Protein AF-A0A0G1NYV6-F1 (afdb_monomer_lite)

Sequence (127 aa):
MRRGFTLIELIVSIGILLILITLTSINYFSVYPRANLAAAEDVLIADLKTVQSNAMFGGGDAIWDTFISNLPHDITLTTTLVNNQLTFLHGSGEIANYTPGQDTITLTNGMSSRTLRFNQFGAIIGD

Radius of gyration: 25.88 Å; chains: 1; bounding box: 55×24×79 Å

Structure (mmCIF, N/CA/C/O backbone):
data_AF-A0A0G1NYV6-F1
#
_entry.id   AF-A0A0G1NYV6-F1
#
loop_
_atom_site.group_PDB
_atom_site.id
_atom_site.type_symbol
_atom_site.label_atom_id
_atom_site.label_alt_id
_atom_site.label_comp_id
_atom_site.label_asym_id
_atom_site.label_entity_id
_atom_site.label_seq_id
_atom_site.pdbx_PDB_ins_code
_atom_site.Cartn_x
_atom_site.Cartn_y
_atom_site.Cartn_z
_atom_site.occupancy
_atom_site.B_iso_or_equiv
_atom_site.auth_seq_id
_atom_site.auth_comp_id
_atom_site.auth_asym_id
_atom_site.auth_atom_id
_atom_site.pdbx_PDB_model_num
ATOM 1 N N . MET A 1 1 ? 34.626 -16.023 -61.155 1.00 50.66 1 MET A N 1
ATOM 2 C CA . MET A 1 1 ? 34.329 -14.575 -61.226 1.00 50.66 1 MET A CA 1
ATOM 3 C C . MET A 1 1 ? 33.456 -14.220 -60.034 1.00 50.66 1 MET A C 1
ATOM 5 O O . MET A 1 1 ? 32.381 -14.791 -59.903 1.00 50.66 1 MET A O 1
ATOM 9 N N . ARG A 1 2 ? 33.954 -13.382 -59.119 1.00 61.09 2 ARG A N 1
ATOM 10 C CA . ARG A 1 2 ? 33.198 -12.930 -57.941 1.00 61.09 2 ARG A CA 1
ATOM 11 C C . ARG A 1 2 ? 32.190 -11.883 -58.426 1.00 61.09 2 ARG A C 1
ATOM 13 O O . ARG A 1 2 ? 32.611 -10.839 -58.910 1.00 61.09 2 ARG A O 1
ATOM 20 N N . ARG A 1 3 ? 30.891 -12.194 -58.406 1.00 75.69 3 ARG A N 1
ATOM 21 C CA . ARG A 1 3 ? 29.840 -11.229 -58.767 1.00 75.69 3 ARG A CA 1
ATOM 22 C C . ARG A 1 3 ? 29.706 -10.232 -57.612 1.00 75.69 3 ARG A C 1
ATOM 24 O O . ARG A 1 3 ? 29.523 -10.658 -56.476 1.00 75.69 3 ARG A O 1
ATOM 31 N N . GLY A 1 4 ? 29.913 -8.946 -57.896 1.00 79.69 4 GLY A N 1
ATOM 32 C CA . GLY A 1 4 ? 29.711 -7.854 -56.940 1.00 79.69 4 GLY A CA 1
ATOM 33 C C . GLY A 1 4 ? 28.234 -7.473 -56.820 1.00 79.69 4 GLY A C 1
ATOM 34 O O . GLY A 1 4 ? 27.427 -7.876 -57.656 1.00 79.69 4 GLY A O 1
ATOM 35 N N . PHE A 1 5 ? 27.898 -6.700 -55.788 1.00 81.75 5 PHE A N 1
ATOM 36 C CA . PHE A 1 5 ? 26.549 -6.171 -55.569 1.00 81.75 5 PHE A CA 1
ATOM 37 C C . PHE A 1 5 ? 26.222 -5.036 -56.547 1.00 81.75 5 PHE A C 1
ATOM 39 O O . PHE A 1 5 ? 27.091 -4.221 -56.868 1.00 81.75 5 PHE A O 1
ATOM 46 N N . THR A 1 6 ? 24.971 -4.958 -57.004 1.00 93.25 6 THR A N 1
ATOM 47 C CA . THR A 1 6 ? 24.480 -3.835 -57.814 1.00 93.25 6 THR A CA 1
ATOM 48 C C . THR A 1 6 ? 24.069 -2.646 -56.936 1.00 93.25 6 THR A C 1
ATOM 50 O O . THR A 1 6 ? 23.701 -2.801 -55.771 1.00 93.25 6 THR A O 1
ATOM 53 N N . LEU A 1 7 ? 24.099 -1.432 -57.501 1.00 88.31 7 LEU A N 1
ATOM 54 C CA . LEU A 1 7 ? 23.722 -0.208 -56.778 1.00 88.31 7 LEU A CA 1
ATOM 55 C C . LEU A 1 7 ? 22.260 -0.222 -56.312 1.00 88.31 7 LEU A C 1
ATOM 57 O O . LEU A 1 7 ? 21.953 0.267 -55.228 1.00 88.31 7 LEU A O 1
ATOM 61 N N . ILE A 1 8 ? 21.362 -0.803 -57.111 1.00 91.81 8 ILE A N 1
ATOM 62 C CA . ILE A 1 8 ? 19.942 -0.884 -56.762 1.00 91.81 8 ILE A CA 1
ATOM 63 C C . ILE A 1 8 ? 19.694 -1.872 -55.615 1.00 91.81 8 ILE A C 1
ATOM 65 O O . ILE A 1 8 ? 18.926 -1.559 -54.710 1.00 91.81 8 ILE A O 1
ATOM 69 N N . GLU A 1 9 ? 20.396 -3.010 -55.582 1.00 90.81 9 GLU A N 1
ATOM 70 C CA . GLU A 1 9 ? 20.331 -3.957 -54.457 1.00 90.81 9 GLU A CA 1
ATOM 71 C C . GLU A 1 9 ? 20.829 -3.316 -53.156 1.00 90.81 9 GLU A C 1
ATOM 73 O O . GLU A 1 9 ? 20.250 -3.537 -52.091 1.00 90.81 9 GLU A O 1
ATOM 78 N N . LEU A 1 10 ? 21.868 -2.478 -53.235 1.00 90.38 10 LEU A N 1
ATOM 79 C CA . LEU A 1 10 ? 22.398 -1.756 -52.079 1.00 90.38 10 LEU A CA 1
ATOM 80 C C . LEU A 1 10 ? 21.371 -0.756 -51.523 1.00 90.38 10 LEU A C 1
ATOM 82 O O . LEU A 1 10 ? 21.134 -0.712 -50.321 1.00 90.38 10 LEU A O 1
ATOM 86 N N . ILE A 1 11 ? 20.719 0.013 -52.396 1.00 93.31 11 ILE A N 1
ATOM 87 C CA . ILE A 1 11 ? 19.716 1.007 -51.985 1.00 93.31 11 ILE A CA 1
ATOM 88 C C . ILE A 1 11 ? 18.486 0.321 -51.381 1.00 93.31 11 ILE A C 1
ATOM 90 O O . ILE A 1 11 ? 17.994 0.747 -50.336 1.00 93.31 11 ILE A O 1
ATOM 94 N N . VAL A 1 12 ? 18.013 -0.764 -51.997 1.00 94.06 12 VAL A N 1
ATOM 95 C CA . VAL A 1 12 ? 16.842 -1.504 -51.510 1.00 94.06 12 VAL A CA 1
ATOM 96 C C . VAL A 1 12 ? 17.137 -2.192 -50.175 1.00 94.06 12 VAL A C 1
ATOM 98 O O . VAL A 1 12 ? 16.330 -2.096 -49.253 1.00 94.06 12 VAL A O 1
ATOM 101 N N . SER A 1 13 ? 18.300 -2.832 -50.023 1.00 94.25 13 SER A N 1
ATOM 102 C CA . SER A 1 13 ? 18.676 -3.501 -48.768 1.00 94.25 13 SER A CA 1
ATOM 103 C C . SER A 1 13 ? 18.873 -2.515 -47.616 1.00 94.25 13 SER A C 1
ATOM 105 O O . SER A 1 13 ? 18.360 -2.760 -46.526 1.00 94.25 13 SER A O 1
ATOM 107 N N . ILE A 1 14 ? 19.525 -1.373 -47.854 1.00 94.50 14 ILE A N 1
ATOM 108 C CA . ILE A 1 14 ? 19.672 -0.312 -46.847 1.00 94.50 14 ILE A CA 1
ATOM 109 C C . ILE A 1 14 ? 18.307 0.286 -46.490 1.00 94.50 14 ILE A C 1
ATOM 111 O O . ILE A 1 14 ? 18.027 0.497 -45.313 1.00 94.50 14 ILE A O 1
ATOM 115 N N . GLY A 1 15 ? 17.431 0.512 -47.474 1.00 95.38 15 GLY A N 1
ATOM 116 C CA . GLY A 1 15 ? 16.081 1.026 -47.234 1.00 95.38 15 GLY A CA 1
ATOM 117 C C . GLY A 1 15 ? 15.249 0.103 -46.341 1.00 95.38 15 GLY A C 1
ATOM 118 O O . GLY A 1 15 ? 14.644 0.559 -45.372 1.00 95.38 15 GLY A O 1
ATOM 119 N N . ILE A 1 16 ? 15.277 -1.205 -46.611 1.00 93.81 16 ILE A N 1
ATOM 120 C CA . ILE A 1 16 ? 14.602 -2.205 -45.772 1.00 93.81 16 ILE A CA 1
ATOM 121 C C . ILE A 1 16 ? 15.239 -2.257 -44.375 1.00 93.81 16 ILE A C 1
ATOM 123 O O . ILE A 1 16 ? 14.525 -2.299 -43.375 1.00 93.81 16 ILE A O 1
ATOM 127 N N . LEU A 1 17 ? 16.569 -2.199 -44.285 1.00 93.75 17 LEU A N 1
ATOM 128 C CA . LEU A 1 17 ? 17.292 -2.248 -43.014 1.00 93.75 17 LEU A CA 1
ATOM 129 C C . LEU A 1 17 ? 16.957 -1.050 -42.109 1.00 93.75 17 LEU A C 1
ATOM 131 O O . LEU A 1 17 ? 16.764 -1.228 -40.909 1.00 93.75 17 LEU A O 1
ATOM 135 N N . LEU A 1 18 ? 16.811 0.151 -42.676 1.00 91.75 18 LEU A N 1
ATOM 136 C CA . LEU A 1 18 ? 16.410 1.349 -41.932 1.00 91.75 18 LEU A CA 1
ATOM 137 C C . LEU A 1 18 ? 14.988 1.238 -41.365 1.00 91.75 18 LEU A C 1
ATOM 139 O O . LEU A 1 18 ? 14.765 1.620 -40.219 1.00 91.75 18 LEU A O 1
ATOM 143 N N . ILE A 1 19 ? 14.047 0.674 -42.129 1.00 91.69 19 ILE A N 1
ATOM 144 C CA . ILE A 1 19 ? 12.672 0.429 -41.662 1.00 91.69 19 ILE A CA 1
ATOM 145 C C . ILE A 1 19 ? 12.658 -0.605 -40.527 1.00 91.69 19 ILE A C 1
ATOM 147 O O . ILE A 1 19 ? 11.902 -0.473 -39.570 1.00 91.69 19 ILE A O 1
ATOM 151 N N . LEU A 1 20 ? 13.505 -1.631 -40.596 1.00 88.69 20 LEU A N 1
ATOM 152 C CA . LEU A 1 20 ? 13.589 -2.627 -39.528 1.00 88.69 20 LEU A CA 1
ATOM 153 C C . LEU A 1 20 ? 14.186 -2.037 -38.243 1.00 88.69 20 LEU A C 1
ATOM 155 O O . LEU A 1 20 ? 13.677 -2.311 -37.160 1.00 88.69 20 LEU A O 1
ATOM 159 N N . 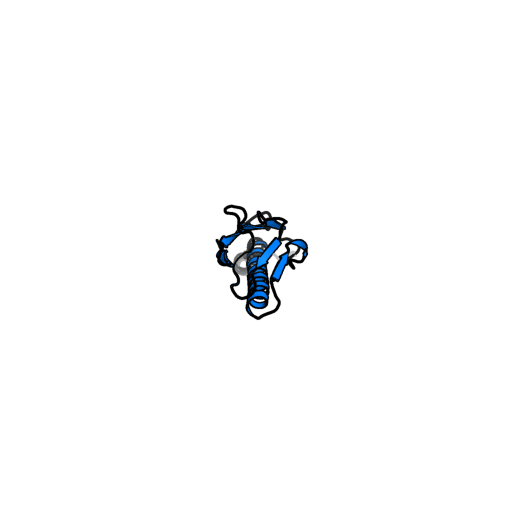ILE A 1 21 ? 15.206 -1.177 -38.344 1.00 87.44 21 ILE A N 1
ATOM 160 C CA . ILE A 1 21 ? 15.820 -0.535 -37.170 1.00 87.44 21 ILE A CA 1
ATOM 161 C C . ILE A 1 21 ? 14.801 0.327 -36.413 1.00 87.44 21 ILE A C 1
ATOM 163 O O . ILE A 1 21 ? 14.752 0.260 -35.183 1.00 87.44 21 ILE A O 1
ATOM 167 N N . THR A 1 22 ? 13.940 1.077 -37.109 1.00 84.19 22 THR A N 1
ATOM 168 C CA . THR A 1 22 ? 12.925 1.914 -36.445 1.00 84.19 22 THR A CA 1
ATOM 169 C C . THR A 1 22 ? 11.874 1.092 -35.696 1.00 84.19 22 THR A C 1
ATOM 171 O O . THR A 1 22 ? 11.434 1.508 -34.626 1.00 84.19 22 THR A O 1
ATOM 174 N N . LEU A 1 23 ? 11.519 -0.099 -36.190 1.00 76.38 23 LEU A N 1
ATOM 175 C CA . LEU A 1 23 ? 10.551 -0.991 -35.539 1.00 76.38 23 LEU A CA 1
ATOM 176 C C . LEU A 1 23 ? 11.123 -1.744 -34.325 1.00 76.38 23 LEU A C 1
ATOM 178 O O . LEU A 1 23 ? 10.361 -2.209 -33.481 1.00 76.38 23 LEU A O 1
ATOM 182 N N . THR A 1 24 ? 12.448 -1.849 -34.197 1.00 74.69 24 THR A N 1
ATOM 183 C CA . THR A 1 24 ? 13.087 -2.594 -33.092 1.00 74.69 24 THR A CA 1
ATOM 184 C C . THR A 1 24 ? 13.238 -1.806 -31.783 1.00 74.69 24 THR A C 1
ATOM 186 O O . THR A 1 24 ? 13.621 -2.385 -30.770 1.00 74.69 24 THR A O 1
ATOM 189 N N . SER A 1 25 ? 12.926 -0.504 -31.757 1.00 65.38 25 SER A N 1
ATOM 190 C CA . SER A 1 25 ? 13.229 0.387 -30.619 1.00 65.38 25 SER A CA 1
ATOM 191 C C . SE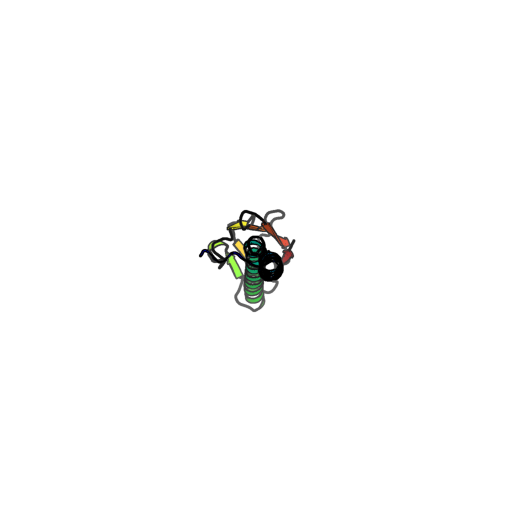R A 1 25 ? 12.110 0.522 -29.570 1.00 65.38 25 SER A C 1
ATOM 193 O O . SER A 1 25 ? 12.050 1.512 -28.841 1.00 65.38 25 SER A O 1
ATOM 195 N N . ILE A 1 26 ? 11.203 -0.451 -29.443 1.00 69.62 26 ILE A N 1
ATOM 196 C CA . ILE A 1 26 ? 10.274 -0.437 -28.304 1.00 69.62 26 ILE A CA 1
ATOM 197 C C . ILE A 1 26 ? 11.036 -0.948 -27.074 1.00 69.62 26 ILE A C 1
ATOM 199 O O . ILE A 1 26 ? 11.294 -2.138 -26.918 1.00 69.62 26 ILE A O 1
ATOM 203 N N . ASN A 1 27 ? 11.454 -0.020 -26.213 1.00 61.81 27 ASN A N 1
ATOM 204 C CA . ASN A 1 27 ? 12.189 -0.318 -24.988 1.00 61.81 27 ASN A CA 1
ATOM 205 C C . ASN A 1 27 ? 11.239 -0.866 -23.905 1.00 61.81 27 ASN A C 1
ATOM 207 O O . ASN A 1 27 ? 10.649 -0.107 -23.138 1.00 61.81 27 ASN A O 1
ATOM 211 N N . TYR A 1 28 ? 11.085 -2.191 -23.842 1.00 63.28 28 TYR A N 1
ATOM 212 C CA . TYR A 1 28 ? 10.210 -2.869 -22.873 1.00 63.28 28 TYR A CA 1
ATOM 213 C C . TYR A 1 28 ? 10.764 -2.913 -21.436 1.00 63.28 28 TYR A C 1
ATOM 215 O O . TYR A 1 28 ? 10.028 -3.232 -20.502 1.00 63.28 28 TYR A O 1
ATOM 223 N N . PHE A 1 29 ? 12.036 -2.565 -21.224 1.00 62.78 29 PHE A N 1
ATOM 224 C CA . PHE A 1 29 ? 12.703 -2.755 -19.931 1.00 62.78 29 PHE A CA 1
ATOM 225 C C . PHE A 1 29 ? 12.208 -1.814 -18.819 1.00 62.78 29 PHE A C 1
ATOM 227 O O . PHE A 1 29 ? 12.323 -2.155 -17.646 1.00 62.78 29 PHE A O 1
ATOM 234 N N . SER A 1 30 ? 11.618 -0.658 -19.149 1.00 60.59 30 SER A N 1
ATOM 235 C CA . SER A 1 30 ? 11.110 0.299 -18.148 1.00 60.59 30 SER A CA 1
ATOM 236 C C . SER A 1 30 ? 9.626 0.127 -17.796 1.00 60.59 30 SER A C 1
ATOM 238 O O . SER A 1 30 ? 9.168 0.676 -16.792 1.00 60.59 30 SER A O 1
ATOM 240 N N . VAL A 1 31 ? 8.869 -0.636 -18.595 1.00 59.69 31 VAL A N 1
ATOM 241 C CA . VAL A 1 31 ? 7.423 -0.854 -18.403 1.00 59.69 31 VAL A CA 1
ATOM 242 C C . VAL A 1 31 ? 7.164 -1.988 -17.411 1.00 59.69 31 VAL A C 1
ATOM 244 O O . VAL A 1 31 ? 6.266 -1.877 -16.577 1.00 59.69 31 VAL A O 1
ATOM 247 N N . TYR A 1 32 ? 7.992 -3.036 -17.448 1.00 64.19 32 TYR A N 1
ATOM 248 C CA . TYR A 1 32 ? 7.830 -4.232 -16.617 1.00 64.19 32 TYR A CA 1
ATOM 249 C C . TYR A 1 32 ? 7.784 -3.940 -15.100 1.00 64.19 32 TYR A C 1
ATOM 251 O O . TYR A 1 32 ? 6.816 -4.339 -14.455 1.00 64.19 32 TYR A O 1
ATOM 259 N N . PRO A 1 33 ? 8.720 -3.169 -14.509 1.00 66.88 33 PRO A N 1
ATOM 260 C CA . PRO A 1 33 ? 8.735 -2.963 -13.057 1.00 66.88 33 PRO A CA 1
ATOM 261 C C . PRO A 1 33 ? 7.594 -2.061 -12.570 1.00 66.88 33 PRO A C 1
ATOM 263 O O . PRO A 1 33 ? 7.104 -2.206 -11.451 1.00 66.88 33 PRO A O 1
ATOM 266 N N . ARG A 1 34 ? 7.167 -1.103 -13.404 1.00 71.69 34 ARG A N 1
ATOM 267 C CA . ARG A 1 34 ? 6.108 -0.142 -13.061 1.00 71.69 34 ARG A CA 1
ATOM 268 C C . ARG A 1 34 ? 4.724 -0.772 -13.126 1.00 71.69 34 ARG A C 1
ATOM 270 O O . ARG A 1 34 ? 3.919 -0.530 -12.233 1.00 71.69 34 ARG A O 1
ATOM 277 N N . ALA A 1 35 ? 4.466 -1.578 -14.156 1.00 75.12 35 ALA A N 1
ATOM 278 C CA . ALA A 1 35 ? 3.209 -2.306 -14.286 1.00 75.12 35 ALA A CA 1
ATOM 279 C C . ALA A 1 35 ? 2.999 -3.267 -13.107 1.00 75.12 35 ALA A C 1
ATOM 281 O O . ALA A 1 35 ? 1.888 -3.375 -12.600 1.00 75.12 35 ALA A O 1
ATOM 282 N N . ASN A 1 36 ? 4.074 -3.900 -12.628 1.00 85.00 36 ASN A N 1
ATOM 283 C CA . ASN A 1 36 ? 3.983 -4.835 -11.514 1.00 85.00 36 ASN A CA 1
ATOM 284 C C . ASN A 1 36 ? 3.723 -4.144 -10.164 1.00 85.00 36 ASN A C 1
ATOM 286 O O . ASN A 1 36 ? 2.896 -4.607 -9.385 1.00 85.00 36 ASN A O 1
ATOM 290 N N . LEU A 1 37 ? 4.352 -2.987 -9.910 1.00 91.81 37 LEU A N 1
ATOM 291 C CA . LEU A 1 37 ? 4.086 -2.199 -8.699 1.00 91.81 37 LEU A CA 1
ATOM 292 C C . LEU A 1 37 ? 2.635 -1.697 -8.641 1.00 91.81 37 LEU A C 1
ATOM 294 O O . LEU A 1 37 ? 2.018 -1.760 -7.583 1.00 91.81 37 LEU A O 1
ATOM 298 N N . 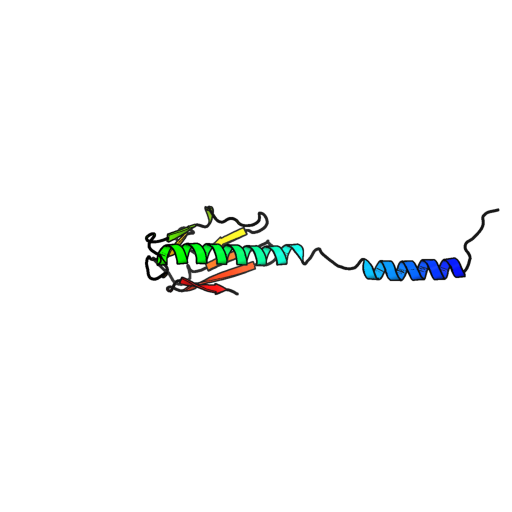ALA A 1 38 ? 2.085 -1.242 -9.771 1.00 90.25 38 ALA A N 1
ATOM 299 C CA . ALA A 1 38 ? 0.687 -0.818 -9.850 1.00 90.25 38 ALA A CA 1
ATOM 300 C C . ALA A 1 38 ? -0.283 -1.991 -9.625 1.00 90.25 38 ALA A C 1
ATOM 302 O O . ALA A 1 38 ? -1.226 -1.872 -8.852 1.00 90.25 38 ALA A O 1
ATOM 303 N N . ALA A 1 39 ? -0.014 -3.152 -10.230 1.00 90.69 39 ALA A N 1
ATOM 304 C CA . ALA A 1 39 ? -0.828 -4.344 -10.007 1.00 90.69 39 ALA A CA 1
ATOM 305 C C . ALA A 1 39 ? -0.788 -4.813 -8.540 1.00 90.69 39 ALA A C 1
ATOM 307 O O . ALA A 1 39 ? -1.809 -5.220 -7.992 1.00 90.69 39 ALA A O 1
ATOM 308 N N . ALA A 1 40 ? 0.376 -4.740 -7.890 1.00 92.62 40 ALA A N 1
ATOM 309 C CA . ALA A 1 40 ? 0.522 -5.088 -6.480 1.00 92.62 40 ALA A CA 1
ATOM 310 C C . ALA A 1 40 ? -0.244 -4.131 -5.554 1.00 92.62 40 ALA A C 1
ATOM 312 O O . ALA A 1 40 ? -0.838 -4.571 -4.571 1.00 92.62 40 ALA A O 1
ATOM 313 N N . GLU A 1 41 ? -0.264 -2.839 -5.882 1.00 93.62 41 GLU A N 1
ATOM 314 C CA . GLU A 1 41 ? -1.086 -1.846 -5.192 1.00 93.62 41 GLU A CA 1
ATOM 315 C C . GLU A 1 41 ? -2.583 -2.154 -5.339 1.00 93.62 41 GLU A C 1
ATOM 317 O O . GLU A 1 41 ? -3.297 -2.186 -4.337 1.00 93.62 41 GLU A O 1
ATOM 322 N N . ASP A 1 42 ? -3.046 -2.467 -6.552 1.00 92.81 42 ASP A N 1
ATOM 323 C CA . ASP A 1 42 ? -4.445 -2.828 -6.808 1.00 92.81 42 ASP A CA 1
ATOM 324 C C . ASP A 1 42 ? -4.874 -4.072 -6.014 1.00 92.81 42 ASP A C 1
ATOM 326 O O . ASP A 1 42 ? -5.948 -4.083 -5.405 1.00 92.81 42 ASP A O 1
ATOM 330 N N . VAL A 1 43 ? -4.024 -5.107 -5.980 1.00 92.50 43 VAL A N 1
ATOM 331 C CA . VAL A 1 43 ? -4.256 -6.324 -5.182 1.00 92.50 43 VAL A CA 1
ATOM 332 C C . VAL A 1 43 ? -4.321 -5.988 -3.693 1.00 92.50 43 VAL A C 1
ATOM 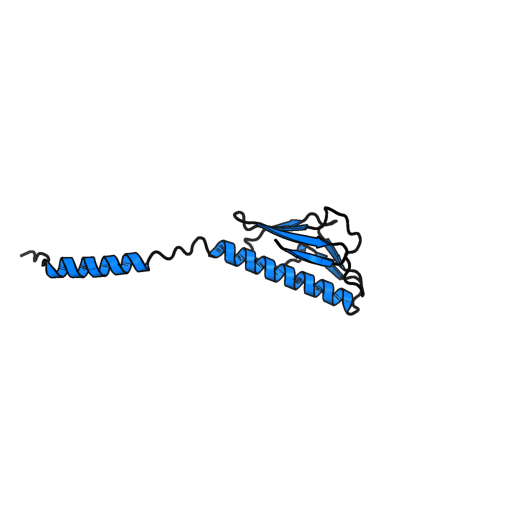334 O O . VAL A 1 43 ? -5.275 -6.380 -3.026 1.00 92.50 43 VAL A O 1
ATOM 337 N N . LEU A 1 44 ? -3.371 -5.203 -3.176 1.00 93.75 44 LEU A N 1
ATOM 338 C CA . LEU A 1 44 ? -3.354 -4.800 -1.769 1.00 93.75 44 LEU A CA 1
ATOM 339 C C . LEU A 1 44 ? -4.620 -4.021 -1.380 1.00 93.75 44 LEU A C 1
ATOM 341 O O . LEU A 1 44 ? -5.224 -4.290 -0.341 1.00 93.75 44 LEU A O 1
ATOM 345 N N . ILE A 1 45 ? -5.048 -3.067 -2.209 1.00 93.94 45 ILE A N 1
ATOM 346 C CA . ILE A 1 45 ? -6.274 -2.296 -1.972 1.00 93.94 45 ILE A CA 1
ATOM 347 C C . ILE A 1 45 ? -7.501 -3.214 -1.997 1.00 93.94 45 ILE A C 1
ATOM 349 O O . ILE A 1 45 ? -8.402 -3.049 -1.171 1.00 93.94 45 ILE A O 1
ATOM 353 N N . ALA A 1 46 ? -7.561 -4.166 -2.931 1.00 93.50 46 ALA A N 1
ATOM 354 C CA . ALA A 1 46 ? -8.660 -5.122 -3.019 1.00 93.50 46 ALA A CA 1
ATOM 355 C C . ALA A 1 46 ? -8.733 -6.027 -1.780 1.00 93.50 46 ALA A C 1
ATOM 357 O O . ALA A 1 46 ? -9.820 -6.210 -1.222 1.00 93.50 46 ALA A O 1
ATOM 358 N N . ASP A 1 47 ? -7.592 -6.524 -1.304 1.00 93.81 47 ASP A N 1
ATOM 359 C CA . ASP A 1 47 ? -7.501 -7.339 -0.093 1.00 93.81 47 ASP A CA 1
ATOM 360 C C . ASP A 1 47 ? -7.961 -6.548 1.137 1.00 93.81 47 ASP A C 1
ATOM 362 O O . ASP A 1 47 ? -8.832 -7.002 1.881 1.00 93.81 47 ASP A O 1
ATOM 366 N N . LEU A 1 48 ? -7.457 -5.323 1.320 1.00 94.25 48 LEU A N 1
ATOM 367 C CA . LEU A 1 48 ? -7.833 -4.452 2.439 1.00 94.25 48 LEU A CA 1
ATOM 368 C C . LEU A 1 48 ? -9.329 -4.132 2.441 1.00 94.25 48 LEU A C 1
ATOM 370 O O . LEU A 1 48 ? -9.985 -4.242 3.477 1.00 94.25 48 LEU A O 1
ATOM 374 N N . LYS A 1 49 ? -9.894 -3.795 1.277 1.00 94.12 49 LYS A N 1
ATOM 375 C CA . LYS A 1 49 ? -11.336 -3.553 1.136 1.00 94.12 49 LYS A CA 1
ATOM 376 C C . LYS A 1 49 ? -12.155 -4.806 1.419 1.00 94.12 49 LYS A C 1
ATOM 378 O O . LYS A 1 49 ? -13.233 -4.706 1.999 1.00 94.12 49 LYS A O 1
ATOM 383 N N . THR A 1 50 ? -11.656 -5.977 1.036 1.00 93.25 50 THR A N 1
ATOM 384 C CA . THR A 1 50 ? -12.313 -7.254 1.331 1.00 93.25 50 THR A CA 1
ATOM 385 C C . THR A 1 50 ? -12.340 -7.512 2.836 1.00 93.25 50 THR A C 1
ATOM 387 O O . THR A 1 50 ? -13.399 -7.812 3.382 1.00 93.25 50 THR A O 1
ATOM 390 N N . VAL A 1 51 ? -11.214 -7.327 3.530 1.00 93.75 51 VAL A N 1
ATOM 391 C CA . VAL A 1 51 ? -11.136 -7.477 4.992 1.00 93.75 51 VAL A CA 1
ATOM 392 C C . VAL A 1 51 ? -12.038 -6.463 5.703 1.00 93.75 51 VAL A C 1
ATOM 394 O O . VAL A 1 51 ? -12.805 -6.849 6.585 1.00 93.75 51 VAL A O 1
ATOM 397 N N . GLN A 1 52 ? -12.020 -5.195 5.289 1.00 94.94 52 GLN A N 1
ATOM 398 C CA . GLN A 1 52 ? -12.891 -4.159 5.849 1.00 94.94 52 GLN A CA 1
ATOM 399 C C . GLN A 1 52 ? -14.375 -4.495 5.649 1.00 94.94 52 GLN A C 1
ATOM 401 O O . GLN A 1 52 ? -15.162 -4.434 6.592 1.00 94.94 52 GLN A O 1
ATOM 406 N N . SER A 1 53 ? -14.755 -4.913 4.440 1.00 93.62 53 SER A N 1
ATOM 407 C CA . SER A 1 53 ? -16.114 -5.360 4.123 1.00 93.62 53 SER A CA 1
ATOM 408 C C . SER A 1 53 ? -16.537 -6.529 5.023 1.00 93.62 53 SER A C 1
ATOM 410 O O . SER A 1 53 ? -17.612 -6.503 5.623 1.00 93.62 53 SER A O 1
ATOM 412 N N . ASN A 1 54 ? -15.661 -7.518 5.214 1.00 92.88 54 ASN A N 1
ATOM 413 C CA . ASN A 1 54 ? -15.927 -8.654 6.098 1.00 92.88 54 ASN A CA 1
ATOM 414 C C . ASN A 1 54 ? -16.162 -8.223 7.561 1.00 92.88 54 ASN A C 1
ATOM 416 O O . ASN A 1 54 ? -17.050 -8.777 8.216 1.00 92.88 54 ASN A O 1
ATOM 420 N N . ALA A 1 55 ? -15.438 -7.210 8.057 1.00 94.69 55 ALA A N 1
ATOM 421 C CA . ALA A 1 55 ? -15.685 -6.634 9.384 1.00 94.69 55 ALA A CA 1
ATOM 422 C C . ALA A 1 55 ? -17.071 -5.972 9.474 1.00 94.69 55 ALA A C 1
ATOM 424 O O . ALA A 1 55 ? -17.803 -6.135 10.457 1.00 94.69 55 ALA A O 1
ATOM 425 N N . MET A 1 56 ? -17.470 -5.248 8.425 1.00 94.00 56 MET A N 1
ATOM 426 C CA . MET A 1 56 ? -18.741 -4.522 8.384 1.00 94.00 56 MET A CA 1
ATOM 427 C C . MET A 1 56 ? -19.961 -5.453 8.344 1.00 94.00 56 MET A C 1
ATOM 429 O O . MET A 1 56 ? -20.980 -5.145 8.959 1.00 94.00 56 MET A O 1
ATOM 433 N N . PHE A 1 57 ? -19.868 -6.601 7.667 1.00 89.88 57 PHE A N 1
ATOM 434 C CA . PHE A 1 57 ? -21.012 -7.493 7.435 1.00 89.88 57 PHE A CA 1
ATOM 435 C C . PHE A 1 57 ? -21.235 -8.591 8.492 1.00 89.88 57 PHE A C 1
ATOM 437 O O . PHE A 1 57 ? -22.120 -9.424 8.305 1.00 89.88 57 PHE A O 1
ATOM 444 N N . GLY A 1 58 ? -20.517 -8.586 9.624 1.00 70.56 58 GLY A N 1
ATOM 445 C CA . GLY A 1 58 ? -20.901 -9.420 10.780 1.00 70.56 58 GLY A CA 1
ATOM 446 C C . GLY A 1 58 ? -19.926 -10.505 11.225 1.00 70.56 58 GLY A C 1
ATOM 447 O O . GLY A 1 58 ? -20.301 -11.317 12.065 1.00 70.56 58 GLY A O 1
ATOM 448 N N . GLY A 1 59 ? -18.692 -10.531 10.714 1.00 77.00 59 GLY A N 1
ATOM 449 C CA . GLY A 1 59 ? -17.677 -11.509 11.133 1.00 77.00 59 GLY A CA 1
ATOM 450 C C . GLY A 1 59 ? -16.996 -11.225 12.481 1.00 77.00 59 GLY A C 1
ATOM 451 O O . GLY A 1 59 ? -16.194 -12.042 12.927 1.00 77.00 59 GLY A O 1
ATOM 452 N N . GLY A 1 60 ? -17.300 -10.090 13.122 1.00 90.31 60 GLY A N 1
ATOM 453 C CA . GLY A 1 60 ? -16.480 -9.511 14.191 1.00 90.31 60 GLY A CA 1
ATOM 454 C C . GLY A 1 60 ? -15.410 -8.571 13.630 1.00 90.31 60 GLY A C 1
ATOM 455 O O . GLY A 1 60 ? -15.455 -8.210 12.453 1.00 90.31 60 GLY A O 1
ATOM 456 N N . ASP A 1 61 ? -14.477 -8.146 14.480 1.00 94.25 61 ASP A N 1
ATOM 457 C CA . ASP A 1 61 ? -13.329 -7.353 14.037 1.00 94.25 61 ASP A CA 1
ATOM 458 C C . ASP A 1 61 ? -12.483 -8.184 13.063 1.00 94.25 61 ASP A C 1
ATOM 460 O O . ASP A 1 61 ? -12.213 -9.363 13.312 1.00 94.25 61 ASP A O 1
ATOM 464 N N . ALA A 1 62 ? -12.061 -7.583 11.952 1.00 94.38 62 ALA A N 1
ATOM 465 C CA . ALA A 1 62 ? -11.278 -8.272 10.931 1.00 94.38 62 ALA A CA 1
ATOM 466 C C . ALA A 1 62 ? -9.849 -7.734 10.892 1.00 94.38 62 ALA A C 1
ATOM 468 O O . ALA A 1 62 ? -9.630 -6.524 10.905 1.00 94.38 62 ALA A O 1
ATOM 469 N N . ILE A 1 63 ? -8.877 -8.640 10.820 1.00 93.69 63 ILE A N 1
ATOM 470 C CA . ILE A 1 63 ? -7.454 -8.306 10.829 1.00 93.69 63 ILE A CA 1
ATOM 471 C C . ILE A 1 63 ? -6.887 -8.535 9.434 1.00 93.69 63 ILE A C 1
ATOM 473 O O . ILE A 1 63 ? -7.038 -9.613 8.858 1.00 93.69 63 ILE A O 1
ATOM 477 N N . TRP A 1 64 ? -6.204 -7.526 8.912 1.00 94.00 64 TRP A N 1
ATOM 478 C CA . TRP A 1 64 ? -5.267 -7.669 7.813 1.00 94.00 64 TRP A CA 1
ATOM 479 C C . TRP A 1 64 ? -3.844 -7.722 8.381 1.00 94.00 64 TRP A C 1
ATOM 481 O O . TRP A 1 64 ? -3.489 -6.921 9.246 1.00 94.00 64 TRP A O 1
ATOM 491 N N . ASP A 1 65 ? -3.033 -8.666 7.908 1.00 92.94 65 ASP A N 1
ATOM 492 C CA . ASP A 1 65 ? -1.665 -8.898 8.377 1.00 92.94 65 ASP A CA 1
ATOM 493 C C . ASP A 1 65 ? -0.706 -8.965 7.185 1.00 92.94 65 ASP A C 1
ATOM 495 O O . ASP A 1 65 ? -0.928 -9.707 6.223 1.00 92.94 65 ASP A O 1
ATOM 499 N N . THR A 1 66 ? 0.389 -8.208 7.273 1.00 88.44 66 THR A N 1
ATOM 500 C CA . THR A 1 66 ? 1.450 -8.180 6.258 1.00 88.44 66 THR A CA 1
ATOM 501 C C . THR A 1 66 ? 2.022 -9.556 5.908 1.00 88.44 66 THR A C 1
ATOM 503 O O . THR A 1 66 ? 2.389 -9.773 4.753 1.00 88.44 66 THR A O 1
ATOM 506 N N . PHE A 1 67 ? 2.078 -10.501 6.853 1.00 83.69 67 PHE A N 1
ATOM 507 C CA . PHE A 1 67 ? 2.687 -11.819 6.641 1.00 83.69 67 PHE A CA 1
ATOM 508 C C . PHE A 1 67 ? 1.887 -12.713 5.682 1.00 83.69 67 PHE A C 1
ATOM 510 O O . PHE A 1 67 ? 2.438 -13.630 5.078 1.00 83.69 67 PHE A O 1
ATOM 517 N N . ILE A 1 68 ? 0.591 -12.439 5.527 1.00 77.50 68 ILE A N 1
ATOM 518 C CA . ILE A 1 68 ? -0.335 -13.228 4.703 1.00 77.50 68 ILE A CA 1
ATOM 519 C C . ILE A 1 68 ? -0.606 -12.546 3.350 1.00 77.50 68 ILE A C 1
ATOM 521 O O . ILE A 1 68 ? -1.388 -13.051 2.546 1.00 77.50 68 ILE A O 1
ATOM 525 N N . SER A 1 69 ? 0.022 -11.392 3.093 1.00 81.44 69 SER A N 1
ATOM 526 C CA . SER A 1 69 ? -0.181 -10.630 1.861 1.00 81.44 69 SER A CA 1
ATOM 527 C C . SER A 1 69 ? 0.370 -11.380 0.643 1.00 81.44 69 SER A C 1
ATOM 529 O O . SER A 1 69 ? 1.522 -11.814 0.617 1.00 81.44 69 SER A O 1
ATOM 531 N N . ASN A 1 70 ? -0.466 -11.548 -0.383 1.00 83.56 70 ASN A N 1
ATOM 532 C CA . ASN A 1 70 ? -0.104 -12.268 -1.602 1.00 83.56 70 ASN A CA 1
ATOM 533 C C . ASN A 1 70 ? 0.415 -11.293 -2.666 1.00 83.56 70 ASN A C 1
ATOM 535 O O . ASN A 1 70 ? -0.294 -10.939 -3.608 1.00 83.56 70 ASN A O 1
ATOM 539 N N . LEU A 1 71 ? 1.649 -10.826 -2.486 1.00 87.50 71 LEU A N 1
ATOM 540 C CA . LEU A 1 71 ? 2.292 -9.880 -3.397 1.00 87.50 71 LEU A CA 1
ATOM 541 C C . LEU A 1 71 ? 3.256 -10.588 -4.366 1.00 87.50 71 LEU A C 1
ATOM 543 O O . LEU A 1 71 ? 3.829 -11.627 -4.025 1.00 87.50 71 LEU A O 1
ATOM 547 N N . PRO A 1 72 ? 3.476 -10.034 -5.574 1.00 86.19 72 PRO A N 1
ATOM 548 C CA . PRO A 1 72 ? 4.530 -10.500 -6.471 1.00 86.19 72 PRO A CA 1
ATOM 549 C C . PRO A 1 72 ? 5.913 -10.494 -5.796 1.00 86.19 72 PRO A C 1
ATOM 551 O O . PRO A 1 72 ? 6.215 -9.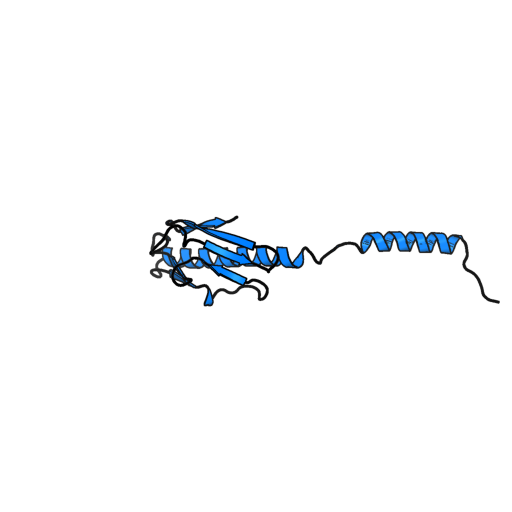636 -4.970 1.00 86.19 72 PRO A O 1
ATOM 554 N N . HIS A 1 73 ? 6.776 -11.441 -6.174 1.00 82.94 73 HIS A N 1
ATOM 555 C CA . HIS A 1 73 ? 8.069 -11.695 -5.516 1.00 82.94 73 HIS A CA 1
ATOM 556 C C . HIS A 1 73 ? 9.094 -10.552 -5.627 1.00 82.94 73 HIS A C 1
ATOM 558 O O . HIS A 1 73 ? 10.083 -10.534 -4.900 1.00 82.94 73 HIS A O 1
ATOM 564 N N . ASP A 1 74 ? 8.896 -9.626 -6.557 1.00 88.44 74 ASP A N 1
ATOM 565 C CA . ASP A 1 74 ? 9.721 -8.440 -6.786 1.00 88.44 74 ASP A CA 1
ATOM 566 C C . ASP A 1 74 ? 9.209 -7.198 -6.039 1.00 88.44 74 ASP A C 1
ATOM 568 O O . ASP A 1 74 ? 9.826 -6.134 -6.123 1.00 88.44 74 ASP A O 1
ATOM 572 N N . ILE A 1 75 ? 8.111 -7.326 -5.289 1.00 92.69 75 ILE A N 1
ATOM 573 C CA . ILE A 1 75 ? 7.543 -6.262 -4.467 1.00 92.69 75 ILE A CA 1
ATOM 574 C C . ILE A 1 75 ? 7.886 -6.512 -3.003 1.00 92.69 75 ILE A C 1
ATOM 576 O O . ILE A 1 75 ? 7.580 -7.550 -2.426 1.00 92.69 75 ILE A O 1
ATOM 580 N N . THR A 1 76 ? 8.512 -5.520 -2.381 1.00 92.69 76 THR A N 1
ATOM 581 C CA . THR A 1 76 ? 8.747 -5.483 -0.940 1.00 92.69 76 THR A CA 1
ATOM 582 C C . THR A 1 76 ? 7.706 -4.581 -0.294 1.00 92.69 76 THR A C 1
ATOM 584 O O . THR A 1 76 ? 7.518 -3.442 -0.724 1.00 92.69 76 THR A O 1
ATOM 587 N N . LEU A 1 77 ? 7.052 -5.084 0.751 1.00 94.88 77 LEU A N 1
ATOM 588 C CA . LEU A 1 77 ? 6.129 -4.326 1.586 1.00 94.88 77 LEU A CA 1
ATOM 589 C C . LEU A 1 77 ? 6.831 -3.900 2.876 1.00 94.88 77 LEU A C 1
ATOM 591 O O . LEU A 1 77 ? 7.445 -4.716 3.563 1.00 94.88 77 LEU A O 1
ATOM 595 N N . THR A 1 78 ? 6.697 -2.629 3.235 1.00 94.81 78 THR A N 1
ATOM 596 C CA . THR A 1 78 ? 7.059 -2.094 4.550 1.00 94.81 78 THR A CA 1
ATOM 597 C C . THR A 1 78 ? 5.867 -1.358 5.147 1.00 94.81 78 THR A C 1
ATOM 599 O O . THR A 1 78 ? 4.957 -0.938 4.437 1.00 94.81 78 THR A O 1
ATOM 602 N N . THR A 1 79 ? 5.816 -1.233 6.470 1.00 95.44 79 THR A N 1
ATOM 603 C CA . THR A 1 79 ? 4.669 -0.618 7.139 1.00 95.44 79 THR A CA 1
ATOM 604 C C . THR A 1 79 ? 5.074 0.090 8.421 1.00 95.44 79 THR A C 1
ATOM 606 O O . THR A 1 79 ? 6.059 -0.281 9.058 1.00 95.44 79 THR A O 1
ATOM 609 N N . THR A 1 80 ? 4.305 1.114 8.784 1.00 95.81 80 THR A N 1
ATOM 610 C CA . THR A 1 80 ? 4.379 1.793 10.083 1.00 95.81 80 THR A CA 1
ATOM 611 C C . THR A 1 80 ? 3.294 1.324 11.051 1.00 95.81 80 THR A C 1
ATOM 613 O O . THR A 1 80 ? 3.251 1.801 12.181 1.00 95.81 80 THR A O 1
ATOM 616 N N . LEU A 1 81 ? 2.420 0.407 10.622 1.00 94.50 81 LEU A N 1
ATOM 617 C CA . LEU A 1 81 ? 1.308 -0.095 11.418 1.00 94.50 81 LEU A CA 1
ATOM 618 C C . LEU A 1 81 ? 1.789 -0.798 12.693 1.00 94.50 81 LEU A C 1
ATOM 620 O O . LEU A 1 81 ? 2.794 -1.518 12.696 1.00 94.50 81 LEU A O 1
ATOM 624 N N . VAL A 1 82 ? 1.008 -0.651 13.762 1.00 92.88 82 VAL A N 1
ATOM 625 C CA . VAL A 1 82 ? 1.222 -1.369 15.024 1.00 92.88 82 VAL A CA 1
ATOM 626 C C . VAL A 1 82 ? 1.189 -2.876 14.758 1.00 92.88 82 VAL A C 1
ATOM 628 O O . VAL A 1 82 ? 0.261 -3.382 14.133 1.00 92.88 82 VAL A O 1
ATOM 631 N N . ASN A 1 83 ? 2.195 -3.605 15.247 1.00 92.38 83 ASN A N 1
ATOM 632 C CA . ASN A 1 83 ? 2.325 -5.060 15.080 1.00 92.38 83 ASN A CA 1
ATOM 633 C C . ASN A 1 83 ? 2.283 -5.547 13.619 1.00 92.38 83 ASN A C 1
ATOM 635 O O . ASN A 1 83 ? 2.000 -6.719 13.389 1.00 92.38 83 ASN A O 1
ATOM 639 N N . ASN A 1 84 ? 2.544 -4.672 12.642 1.00 94.00 84 ASN A N 1
ATOM 640 C CA . ASN A 1 84 ? 2.422 -4.980 11.217 1.00 94.00 84 ASN A CA 1
ATOM 641 C C . ASN A 1 84 ? 1.018 -5.481 10.821 1.00 94.00 84 ASN A C 1
ATOM 643 O O . ASN A 1 84 ? 0.867 -6.291 9.902 1.00 94.00 84 ASN A O 1
ATOM 647 N N . GLN A 1 85 ? -0.010 -5.010 11.526 1.00 93.75 85 GLN A N 1
ATOM 648 C CA . GLN A 1 85 ? -1.389 -5.437 11.340 1.00 93.75 85 GLN A CA 1
ATOM 649 C C . GLN A 1 85 ? -2.334 -4.240 11.316 1.00 93.75 85 GLN A C 1
ATOM 651 O O . GLN A 1 85 ? -2.090 -3.206 11.938 1.00 93.75 85 GLN A O 1
ATOM 656 N N . LEU A 1 86 ? -3.439 -4.405 10.598 1.00 94.44 86 LEU A N 1
ATOM 657 C CA . LEU A 1 86 ? -4.538 -3.456 10.564 1.00 94.44 86 LEU A CA 1
ATOM 658 C C . LEU A 1 86 ? -5.816 -4.162 11.000 1.00 94.44 86 LEU A C 1
ATOM 660 O O . LEU A 1 86 ? -6.256 -5.103 10.343 1.00 94.44 86 LEU A O 1
ATOM 664 N N . THR A 1 87 ? -6.421 -3.699 12.088 1.00 95.44 87 THR A N 1
ATOM 665 C CA . THR A 1 87 ? -7.679 -4.259 12.589 1.00 95.44 87 THR A CA 1
ATOM 666 C C . THR A 1 87 ? -8.822 -3.315 12.261 1.00 95.44 87 THR A C 1
ATOM 668 O O . THR A 1 87 ? -8.847 -2.183 12.741 1.00 95.44 87 THR A O 1
ATOM 671 N N . PHE A 1 88 ? -9.777 -3.785 11.467 1.00 96.50 88 PHE A N 1
ATOM 672 C CA . PHE A 1 88 ? -11.018 -3.083 11.174 1.00 96.50 88 PHE A CA 1
ATOM 673 C C . PHE A 1 88 ? -12.096 -3.475 12.183 1.00 96.50 88 PHE A C 1
ATOM 675 O O . PHE A 1 88 ? -12.363 -4.661 12.383 1.00 96.50 88 PHE A O 1
ATOM 682 N N . LEU A 1 89 ? -12.719 -2.471 12.796 1.00 96.31 89 LEU A N 1
ATOM 683 C CA . LEU A 1 89 ? -13.778 -2.635 13.781 1.00 96.31 89 LEU A CA 1
ATOM 684 C C . LEU A 1 89 ? -15.069 -3.120 13.129 1.00 96.31 89 LEU A C 1
ATOM 686 O O . LEU A 1 89 ? -15.489 -2.640 12.068 1.00 96.31 89 LEU A O 1
ATOM 690 N N . HIS A 1 90 ? -15.721 -4.058 13.808 1.00 95.31 90 HIS A N 1
ATOM 691 C CA . HIS A 1 90 ? -16.998 -4.603 13.394 1.00 95.31 90 HIS A CA 1
ATOM 692 C C . HIS A 1 90 ? -18.062 -3.507 13.217 1.00 95.31 90 HIS A C 1
ATOM 694 O O . HIS A 1 90 ? -18.239 -2.630 14.063 1.00 95.31 90 HIS A O 1
ATOM 700 N N . GLY A 1 91 ? -18.808 -3.581 12.114 1.00 92.06 91 GLY A N 1
ATOM 701 C CA . GLY A 1 91 ? -19.968 -2.728 11.839 1.00 92.06 91 GLY A CA 1
ATOM 702 C C . GLY A 1 91 ? -19.638 -1.303 11.379 1.00 92.06 91 GLY A C 1
ATOM 703 O O . GLY A 1 91 ? -20.408 -0.746 10.601 1.00 92.06 91 GLY A O 1
ATOM 704 N N . SER A 1 92 ? -18.502 -0.727 11.792 1.00 93.38 92 SER A N 1
ATOM 705 C CA . SER A 1 92 ? -18.073 0.615 11.367 1.00 93.38 92 SER A CA 1
ATOM 706 C C . SER A 1 92 ? -17.016 0.596 10.261 1.00 93.38 92 SER A C 1
ATOM 708 O O . SER A 1 92 ? -17.022 1.479 9.406 1.00 93.38 92 SER A O 1
ATOM 710 N N . GLY A 1 93 ? -16.121 -0.398 10.254 1.00 93.56 93 GLY A N 1
ATOM 711 C CA . GLY A 1 93 ? -14.958 -0.416 9.363 1.00 93.56 93 GLY A CA 1
ATOM 712 C C . GLY A 1 93 ? -13.875 0.603 9.743 1.00 93.56 93 GLY A C 1
ATOM 713 O O . GLY A 1 93 ? -12.984 0.856 8.934 1.00 93.56 93 GLY A O 1
ATOM 714 N N . GLU A 1 94 ? -13.948 1.185 10.943 1.00 95.94 94 GLU A N 1
ATOM 715 C CA . GLU A 1 94 ? -12.912 2.055 11.513 1.00 95.94 94 GLU A CA 1
ATOM 716 C C . GLU A 1 94 ? -11.671 1.250 11.911 1.00 95.94 94 GLU A C 1
ATOM 718 O O . GLU A 1 94 ? -11.750 0.045 12.140 1.00 95.94 94 GLU A O 1
ATOM 723 N N . ILE A 1 95 ? -10.516 1.904 12.023 1.00 96.06 95 ILE A N 1
ATOM 724 C CA . ILE A 1 95 ? -9.275 1.227 12.414 1.00 96.06 95 ILE A CA 1
ATOM 725 C C . ILE A 1 95 ? -9.145 1.216 13.939 1.00 96.06 95 ILE A C 1
ATOM 727 O O . ILE A 1 95 ? -9.061 2.264 14.584 1.00 96.06 95 ILE A O 1
ATOM 731 N N . ALA A 1 96 ? -9.078 0.019 14.519 1.00 95.25 96 ALA A N 1
ATOM 732 C CA . ALA A 1 96 ? -8.84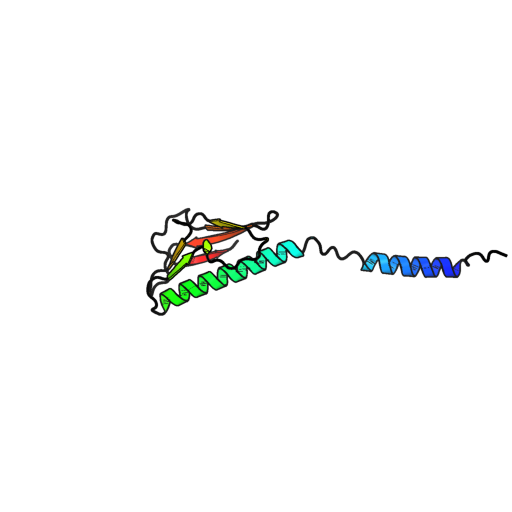9 -0.162 15.945 1.00 95.25 96 ALA A CA 1
ATOM 733 C C . ALA A 1 96 ? -7.434 0.300 16.334 1.00 95.25 96 ALA A C 1
ATOM 735 O O . ALA A 1 96 ? -6.466 0.036 15.623 1.00 95.25 96 ALA A O 1
ATOM 736 N N . ASN A 1 97 ? -7.304 0.954 17.494 1.00 91.94 97 ASN A N 1
ATOM 737 C CA . ASN A 1 97 ? -6.028 1.464 18.023 1.00 91.94 97 ASN A CA 1
ATOM 738 C C . ASN A 1 97 ? -5.266 2.396 17.059 1.00 91.94 97 ASN A C 1
ATOM 740 O O . ASN A 1 97 ? -4.034 2.469 17.107 1.00 91.94 97 ASN A O 1
ATOM 744 N N . TYR A 1 98 ? -5.988 3.116 16.193 1.00 94.81 98 TYR A N 1
ATOM 745 C CA . TYR A 1 98 ? -5.386 4.065 15.264 1.00 94.81 98 TYR A CA 1
ATOM 746 C C . TYR A 1 98 ? -4.475 5.060 15.998 1.00 94.81 98 TYR A C 1
ATOM 748 O O . TYR A 1 98 ? -4.897 5.753 16.926 1.00 94.81 98 TYR A O 1
ATOM 756 N N . THR A 1 99 ? -3.226 5.154 15.542 1.00 93.44 99 THR A N 1
ATOM 757 C CA . THR A 1 99 ? -2.240 6.109 16.046 1.00 93.44 99 THR A CA 1
ATOM 758 C C . THR A 1 99 ? -1.735 6.952 14.873 1.00 93.44 99 THR A C 1
ATOM 760 O O . THR A 1 99 ? -1.222 6.387 13.906 1.00 93.44 99 THR A O 1
ATOM 763 N N . PRO A 1 100 ? -1.849 8.293 14.920 1.00 90.38 100 PRO A N 1
ATOM 764 C CA . PRO A 1 100 ? -1.320 9.152 13.864 1.00 90.38 100 PRO A CA 1
ATOM 765 C C . PRO A 1 100 ? 0.171 8.887 13.600 1.00 90.38 100 PRO A C 1
ATOM 767 O O . PRO A 1 100 ? 0.965 8.846 14.540 1.00 90.38 100 PRO A O 1
ATOM 770 N N . GLY A 1 101 ? 0.555 8.726 12.330 1.00 90.31 101 GLY A N 1
ATOM 771 C CA . GLY A 1 101 ? 1.930 8.407 11.924 1.00 90.31 101 GLY A CA 1
ATOM 772 C C . GLY A 1 101 ? 2.284 6.914 11.957 1.00 90.31 101 GLY A C 1
ATOM 773 O O . GLY A 1 101 ? 3.387 6.553 11.554 1.00 90.31 101 GLY A O 1
ATOM 774 N N . GLN A 1 102 ? 1.367 6.058 12.416 1.00 94.62 102 GLN A N 1
ATOM 775 C CA . GLN A 1 102 ? 1.416 4.596 12.292 1.00 94.62 102 GLN A CA 1
ATOM 776 C C . GLN A 1 102 ? 0.262 4.126 11.403 1.00 94.62 102 GLN A C 1
ATOM 778 O O . GLN A 1 102 ? -0.561 3.297 11.784 1.00 94.62 102 GLN A O 1
ATOM 783 N N . ASP A 1 103 ? 0.157 4.761 10.241 1.00 94.88 103 ASP A N 1
ATOM 784 C CA . ASP A 1 103 ? -0.994 4.724 9.349 1.00 94.88 103 ASP A CA 1
ATOM 785 C C . ASP A 1 103 ? -0.582 4.476 7.895 1.00 94.88 103 ASP A C 1
ATOM 787 O O . ASP A 1 103 ? -1.308 4.869 6.987 1.00 94.88 103 ASP A O 1
ATOM 791 N N . THR A 1 104 ? 0.575 3.851 7.643 1.00 95.25 104 THR A N 1
ATOM 792 C CA . THR A 1 104 ? 1.084 3.658 6.277 1.00 95.25 104 THR A CA 1
ATOM 793 C C . THR A 1 104 ? 1.540 2.239 5.955 1.00 95.25 104 THR A C 1
ATOM 795 O O . THR A 1 104 ? 2.098 1.510 6.783 1.00 95.25 104 THR A O 1
ATOM 798 N N . ILE A 1 105 ? 1.341 1.873 4.691 1.00 95.50 105 ILE A N 1
ATOM 799 C CA . ILE A 1 105 ? 1.941 0.715 4.031 1.00 95.50 105 ILE A CA 1
ATOM 800 C C . ILE A 1 105 ? 2.635 1.223 2.770 1.00 95.50 105 ILE A C 1
ATOM 802 O O . ILE A 1 105 ? 2.028 1.924 1.964 1.00 95.50 105 ILE A O 1
ATOM 806 N N . THR A 1 106 ? 3.896 0.858 2.583 1.00 95.38 106 THR A N 1
ATOM 807 C CA . THR A 1 106 ? 4.682 1.221 1.407 1.00 95.38 106 THR A CA 1
ATOM 808 C C . THR A 1 106 ? 5.065 -0.032 0.634 1.00 95.38 106 THR A C 1
ATOM 810 O O . THR A 1 106 ? 5.649 -0.965 1.178 1.00 95.38 106 THR A O 1
ATOM 813 N N . LEU A 1 107 ? 4.760 -0.030 -0.659 1.00 95.25 107 LEU A N 1
ATOM 814 C CA . LEU A 1 107 ? 5.202 -1.024 -1.626 1.00 95.25 107 LEU A CA 1
ATOM 815 C C . LEU A 1 107 ? 6.392 -0.465 -2.399 1.00 95.25 107 LEU A C 1
ATOM 817 O O . LEU A 1 107 ? 6.351 0.675 -2.860 1.00 95.25 107 LEU A O 1
ATOM 821 N N . THR A 1 108 ? 7.447 -1.254 -2.573 1.00 93.25 108 THR A N 1
ATOM 822 C CA . THR A 1 108 ? 8.605 -0.882 -3.392 1.00 93.25 108 THR A CA 1
ATOM 823 C C . THR A 1 108 ? 9.056 -2.038 -4.267 1.00 93.25 108 THR A C 1
ATOM 825 O O . THR A 1 108 ? 9.094 -3.182 -3.828 1.00 93.25 108 THR A O 1
ATOM 828 N N . ASN A 1 109 ? 9.434 -1.725 -5.503 1.00 91.56 109 ASN A N 1
ATOM 829 C CA . ASN A 1 109 ? 10.097 -2.658 -6.421 1.00 91.56 109 ASN A CA 1
ATOM 830 C C . ASN A 1 109 ? 11.619 -2.398 -6.510 1.00 91.56 109 ASN A C 1
ATOM 832 O O . ASN A 1 109 ? 12.273 -2.788 -7.475 1.00 91.56 109 ASN A O 1
ATOM 836 N N . GLY A 1 110 ? 12.172 -1.630 -5.561 1.00 87.50 110 GLY A N 1
ATOM 837 C CA . GLY A 1 110 ? 13.575 -1.201 -5.533 1.00 87.50 110 GLY A CA 1
ATOM 838 C C . GLY A 1 110 ? 13.911 0.013 -6.413 1.00 87.50 110 GLY A C 1
ATOM 839 O O . GLY A 1 110 ? 14.948 0.635 -6.206 1.00 87.50 110 GLY A O 1
ATOM 840 N N . MET A 1 111 ? 13.042 0.396 -7.355 1.00 87.44 111 MET A N 1
ATOM 841 C CA . MET A 1 111 ? 13.224 1.570 -8.231 1.00 87.44 111 MET A CA 1
ATOM 842 C C . MET A 1 111 ? 12.141 2.635 -8.054 1.00 87.44 111 MET A C 1
ATOM 844 O O . MET A 1 111 ? 12.328 3.797 -8.412 1.00 87.44 111 MET A O 1
ATOM 848 N N . SER A 1 112 ? 10.968 2.242 -7.581 1.00 89.69 112 SER A N 1
ATOM 849 C CA . SER A 1 112 ? 9.804 3.095 -7.375 1.00 89.69 112 SER A CA 1
ATOM 850 C C . SER A 1 112 ? 9.038 2.596 -6.161 1.00 89.69 112 SER A C 1
ATOM 852 O O . SER A 1 112 ? 9.046 1.400 -5.866 1.00 89.69 112 SER A O 1
ATOM 854 N N . SER A 1 113 ? 8.377 3.522 -5.475 1.00 93.19 113 SER A N 1
ATOM 855 C CA . SER A 1 113 ? 7.579 3.235 -4.291 1.00 93.19 113 SER A CA 1
ATOM 856 C C . SER A 1 113 ? 6.177 3.812 -4.418 1.00 93.19 113 SER A C 1
ATOM 858 O O . SER A 1 113 ? 6.003 4.895 -4.978 1.00 93.19 113 SER A O 1
ATOM 860 N N . ARG A 1 114 ? 5.204 3.106 -3.851 1.00 93.38 114 ARG A N 1
ATOM 861 C CA . ARG A 1 114 ? 3.826 3.558 -3.654 1.00 93.38 114 ARG A CA 1
ATOM 862 C C . ARG A 1 114 ? 3.501 3.476 -2.179 1.00 93.38 114 ARG A C 1
ATOM 864 O O . ARG A 1 114 ? 3.828 2.472 -1.549 1.00 93.38 114 ARG A O 1
ATOM 871 N N . THR A 1 115 ? 2.893 4.520 -1.634 1.00 94.88 115 THR A N 1
ATOM 872 C CA . THR A 1 115 ? 2.508 4.554 -0.225 1.00 94.88 115 THR A CA 1
ATOM 873 C C . THR A 1 115 ? 1.005 4.695 -0.130 1.00 94.88 115 THR A C 1
ATOM 875 O O . THR A 1 115 ? 0.419 5.631 -0.661 1.00 94.88 115 THR A O 1
ATOM 878 N N . LEU A 1 116 ? 0.391 3.751 0.569 1.00 94.88 116 LEU A N 1
ATOM 879 C CA . LEU A 1 116 ? -0.987 3.847 1.005 1.00 94.88 116 LEU A CA 1
ATOM 880 C C . LEU A 1 116 ? -0.992 4.372 2.428 1.00 94.88 116 LEU A C 1
ATOM 882 O O . LEU A 1 116 ? -0.252 3.882 3.288 1.00 94.88 116 LEU A O 1
ATOM 886 N N . ARG A 1 117 ? -1.846 5.356 2.671 1.00 94.88 117 ARG A N 1
ATOM 887 C CA . ARG A 1 117 ? -2.090 5.914 3.988 1.00 94.88 117 ARG A CA 1
ATOM 888 C C . ARG A 1 117 ? -3.527 5.667 4.410 1.00 94.88 117 ARG A C 1
ATOM 890 O O . ARG A 1 117 ? -4.441 5.671 3.592 1.00 94.88 117 ARG A O 1
ATOM 897 N N . PHE A 1 118 ? -3.728 5.486 5.702 1.00 94.38 118 PHE A N 1
ATOM 898 C CA . PHE A 1 118 ? -5.030 5.247 6.296 1.00 94.38 118 PHE A CA 1
ATOM 899 C C . PHE A 1 118 ? -5.417 6.407 7.205 1.00 94.38 118 PHE A C 1
ATOM 901 O O . PHE A 1 118 ? -4.567 7.104 7.751 1.00 94.38 118 PHE A O 1
ATOM 908 N N . ASN A 1 119 ? -6.713 6.626 7.391 1.00 93.81 119 ASN A N 1
ATOM 909 C CA . ASN A 1 119 ? -7.203 7.473 8.476 1.00 93.81 119 ASN A CA 1
ATOM 910 C C . ASN A 1 119 ? -7.950 6.627 9.511 1.00 93.81 119 ASN A C 1
ATOM 912 O O . ASN A 1 119 ? -8.276 5.473 9.259 1.00 93.81 119 ASN A O 1
ATOM 916 N N . GLN A 1 120 ? -8.282 7.212 10.661 1.00 94.50 120 GLN A N 1
ATOM 917 C CA . GLN A 1 120 ? -9.000 6.498 11.726 1.00 94.50 120 GLN A CA 1
ATOM 918 C C . GLN A 1 120 ? -10.327 5.860 11.272 1.00 94.50 120 GLN A C 1
ATOM 920 O O . GLN A 1 120 ? -10.762 4.866 11.841 1.00 94.50 120 GLN A O 1
ATOM 925 N N . PHE A 1 121 ? -10.947 6.399 10.220 1.00 95.00 121 PHE A N 1
ATOM 926 C CA . PHE A 1 121 ? -12.225 5.932 9.688 1.00 95.00 121 PHE A CA 1
ATOM 927 C C . PHE A 1 121 ? -12.087 4.763 8.699 1.00 95.00 121 PHE A C 1
ATOM 929 O O . PHE A 1 121 ? -13.056 4.407 8.036 1.00 95.00 121 PHE A O 1
ATOM 936 N N . GLY A 1 122 ? -10.886 4.197 8.543 1.00 91.75 122 GLY A N 1
ATOM 937 C CA . GLY A 1 122 ? -10.635 3.109 7.598 1.00 91.75 122 GLY A CA 1
ATOM 938 C C . GLY A 1 122 ? -10.634 3.548 6.134 1.00 91.75 122 GLY A C 1
ATOM 939 O O . GLY A 1 122 ? -10.708 2.703 5.244 1.00 91.75 122 GLY A O 1
ATOM 940 N N . ALA A 1 123 ? -10.554 4.853 5.852 1.00 93.12 123 ALA A N 1
ATOM 941 C CA . ALA A 1 123 ? -10.403 5.328 4.485 1.00 93.12 123 ALA A CA 1
ATOM 942 C C . ALA A 1 123 ? -8.958 5.125 4.018 1.00 93.12 123 ALA A C 1
ATOM 944 O O . ALA A 1 123 ? -8.014 5.523 4.705 1.00 93.12 123 ALA A O 1
ATOM 945 N N . ILE A 1 124 ? -8.813 4.544 2.829 1.00 92.69 124 ILE A N 1
ATOM 946 C CA . ILE A 1 124 ? -7.531 4.350 2.151 1.00 92.69 124 ILE A CA 1
ATOM 947 C C . ILE A 1 124 ? -7.272 5.572 1.267 1.00 92.69 124 ILE A C 1
ATOM 949 O O . ILE A 1 124 ? -8.070 5.887 0.384 1.00 92.69 124 ILE A O 1
ATOM 953 N N . ILE A 1 125 ? -6.165 6.259 1.516 1.00 88.06 125 ILE A N 1
ATOM 954 C CA . ILE A 1 125 ? -5.688 7.429 0.782 1.00 88.06 125 ILE A CA 1
ATOM 955 C C . ILE A 1 125 ? -4.395 6.996 0.084 1.00 88.06 125 ILE A C 1
ATOM 957 O O . ILE A 1 125 ? -3.391 6.753 0.750 1.00 88.06 125 ILE A O 1
ATOM 961 N N . GLY A 1 126 ? -4.444 6.823 -1.236 1.00 77.81 126 GLY A N 1
ATOM 962 C CA . GLY A 1 126 ? -3.267 6.493 -2.047 1.00 77.81 126 GLY A CA 1
ATOM 963 C C . GLY A 1 126 ? -2.547 7.738 -2.567 1.00 77.81 126 GLY A C 1
ATOM 964 O O . GLY A 1 126 ? -3.163 8.804 -2.660 1.00 77.81 126 GLY A O 1
ATOM 965 N N . ASP A 1 127 ? -1.269 7.563 -2.913 1.00 57.53 127 ASP A N 1
ATOM 966 C CA . ASP A 1 127 ? -0.427 8.527 -3.644 1.00 57.53 127 ASP A CA 1
ATOM 967 C C . ASP A 1 127 ? -0.410 8.265 -5.164 1.00 57.53 127 ASP A C 1
ATOM 969 O O . ASP A 1 127 ? -0.022 7.148 -5.592 1.00 57.53 127 ASP A O 1
#

Secondary structure (DSSP, 8-state):
--PPPPHHHHHHHHHHHHHHHHHT---GGGHHHHHHHHHHHHHHHHHHHHHHHHHHTTSSSEEEEGGG----TTPEEEE-SGGGEEEEPTTT-PBTT--TT--EEEEE-SS-EEEEEE-TT--EEE-

Foldseek 3Di:
DDDDDDPVNVVVVVVVVVVVVVVVPPPCPVVVLVVQQVVQVVQVVVVLVVQLVCLQPPPAKGKDAPVPRDGPPLKDKDFLADVRMWIQGHNQRFTPPDDPPRFWMWIDSPPDIWIWGADRSNDIDTD

pLDDT: mean 88.14, std 10.16, range [50.66, 96.5]